Protein AF-A0A953X6A8-F1 (afdb_monomer_lite)

Sequence (80 aa):
DARISTDGLLGGAYVSLEPGGSMDNIPQDGSGEIQYTRGSVDLLTLFASFASGNGGSASTNGTSPAPAGADDSAPPEDYQ

Foldseek 3Di:
DWEWDADPDPGDIDIDDDDDPDPDDADPPPPGDDPDYYYDDDPVVVVVVVVVDPDDDDPPPDDDPDPPDDPPPPDDPPDD

Structure (mmCIF, N/CA/C/O backbone):
data_AF-A0A953X6A8-F1
#
_entry.id   AF-A0A953X6A8-F1
#
loop_
_atom_site.group_PDB
_atom_site.id
_atom_site.type_symbol
_atom_site.label_atom_id
_atom_site.label_alt_id
_atom_site.label_comp_id
_atom_site.label_asym_id
_atom_site.label_entity_id
_atom_site.label_seq_id
_atom_site.pdbx_PDB_ins_code
_atom_site.Cartn_x
_atom_site.Cartn_y
_atom_site.Cartn_z
_atom_site.occupancy
_atom_site.B_iso_or_equiv
_atom_site.auth_seq_id
_atom_site.auth_comp_id
_atom_site.auth_asym_id
_atom_site.auth_atom_id
_atom_site.pdbx_PDB_model_num
ATOM 1 N N . ASP A 1 1 ? 10.100 -3.532 -8.692 1.00 92.19 1 ASP A N 1
ATOM 2 C CA . ASP A 1 1 ? 9.119 -4.013 -7.699 1.00 92.19 1 ASP A CA 1
ATOM 3 C C . ASP A 1 1 ? 8.264 -2.831 -7.265 1.00 92.19 1 ASP A C 1
ATOM 5 O O . ASP A 1 1 ? 8.810 -1.744 -7.093 1.00 92.19 1 ASP A O 1
ATOM 9 N N . ALA A 1 2 ? 6.952 -3.009 -7.148 1.00 96.12 2 ALA A N 1
ATOM 10 C CA . ALA A 1 2 ? 6.038 -1.990 -6.639 1.00 96.12 2 ALA A CA 1
ATOM 11 C C . ALA A 1 2 ? 5.379 -2.473 -5.347 1.00 96.12 2 ALA A C 1
ATOM 13 O O . ALA A 1 2 ? 4.872 -3.588 -5.278 1.00 96.12 2 ALA A O 1
ATOM 14 N N . ARG A 1 3 ? 5.344 -1.629 -4.317 1.00 95.81 3 ARG A N 1
ATOM 15 C CA . ARG A 1 3 ? 4.713 -1.974 -3.037 1.00 95.81 3 ARG A CA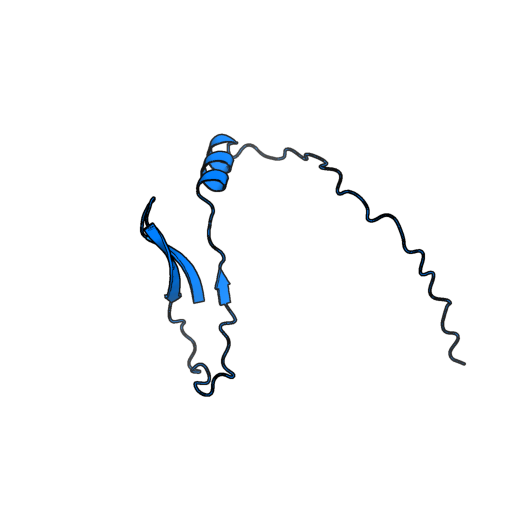 1
ATOM 16 C C . ARG A 1 3 ? 3.821 -0.855 -2.527 1.00 95.81 3 ARG A C 1
ATOM 18 O O . ARG A 1 3 ? 4.110 0.316 -2.767 1.00 95.81 3 ARG A O 1
ATOM 25 N N . ILE A 1 4 ? 2.777 -1.214 -1.788 1.00 95.69 4 ILE A N 1
ATOM 26 C CA . ILE A 1 4 ? 1.982 -0.238 -1.037 1.00 95.69 4 ILE A CA 1
ATOM 27 C C . ILE A 1 4 ? 2.659 0.013 0.312 1.00 95.69 4 ILE A C 1
ATOM 29 O O . ILE A 1 4 ? 2.765 -0.892 1.139 1.00 95.69 4 ILE A O 1
ATOM 33 N N . SER A 1 5 ? 3.105 1.248 0.522 1.00 93.62 5 SER A N 1
ATOM 34 C CA . SER A 1 5 ? 3.752 1.715 1.751 1.00 93.62 5 SER A CA 1
ATOM 35 C C . SER A 1 5 ? 2.874 2.747 2.457 1.00 93.62 5 SER A C 1
ATOM 37 O O . SER A 1 5 ? 2.033 3.386 1.828 1.00 93.62 5 SER A O 1
ATOM 39 N N . THR A 1 6 ? 3.089 2.944 3.755 1.00 92.62 6 THR A N 1
ATOM 40 C CA . THR A 1 6 ? 2.431 3.989 4.551 1.00 92.62 6 THR A CA 1
ATOM 41 C C . THR A 1 6 ? 3.437 5.018 5.047 1.00 92.62 6 THR A C 1
ATOM 43 O O . THR A 1 6 ? 4.598 4.696 5.313 1.00 92.62 6 THR A O 1
ATOM 46 N N . ASP A 1 7 ? 2.996 6.269 5.160 1.00 91.38 7 ASP A N 1
ATOM 47 C CA . ASP A 1 7 ? 3.793 7.339 5.761 1.00 91.38 7 ASP A CA 1
ATOM 48 C C . ASP A 1 7 ? 3.626 7.340 7.291 1.00 91.38 7 ASP A C 1
ATOM 50 O O . ASP A 1 7 ? 2.712 7.937 7.860 1.00 91.38 7 ASP A O 1
ATOM 54 N N . GLY A 1 8 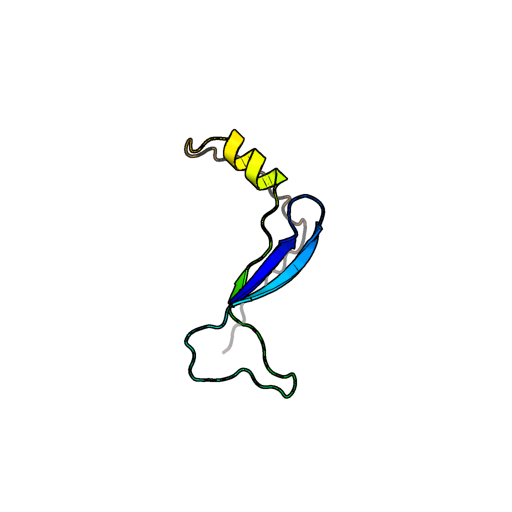? 4.480 6.582 7.977 1.00 87.94 8 GLY A N 1
ATOM 55 C CA . GLY A 1 8 ? 4.397 6.418 9.428 1.00 87.94 8 GLY A CA 1
ATOM 56 C C . GLY A 1 8 ? 3.111 5.716 9.892 1.00 87.94 8 GLY A C 1
ATOM 57 O O . GLY A 1 8 ? 2.558 4.872 9.189 1.00 87.94 8 GLY A O 1
AT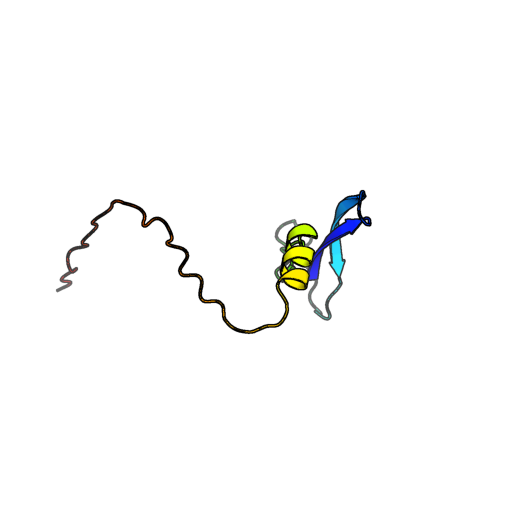OM 58 N N . LEU A 1 9 ? 2.667 6.030 11.119 1.00 88.75 9 LEU A N 1
ATOM 59 C CA . LEU A 1 9 ? 1.508 5.382 11.760 1.00 88.75 9 LEU A CA 1
ATOM 60 C C . LEU A 1 9 ? 0.158 6.020 11.407 1.00 88.75 9 LEU A C 1
ATOM 62 O O . LEU A 1 9 ? -0.859 5.337 11.443 1.00 88.75 9 LEU A O 1
ATOM 66 N N . LEU A 1 10 ? 0.143 7.328 11.134 1.00 90.75 10 LEU A N 1
ATOM 67 C CA . LEU A 1 10 ? -1.080 8.112 10.900 1.00 90.75 10 LEU A CA 1
ATOM 68 C C . LEU A 1 10 ? -1.127 8.754 9.507 1.00 90.75 10 LEU A C 1
ATOM 70 O O . LEU A 1 10 ? -2.082 9.466 9.200 1.00 90.75 10 LEU A O 1
ATOM 74 N N . GLY A 1 11 ? -0.098 8.560 8.682 1.00 89.75 11 GLY A N 1
ATOM 75 C CA . GLY A 1 11 ? -0.097 9.048 7.309 1.00 89.75 11 GLY A CA 1
ATOM 76 C C . GLY A 1 11 ? -0.857 8.125 6.361 1.00 89.75 11 GLY A C 1
ATOM 77 O O . GLY A 1 11 ? -1.300 7.032 6.716 1.00 89.75 11 GLY A O 1
ATOM 78 N N . GLY A 1 12 ? -1.031 8.597 5.129 1.00 91.69 12 GLY A N 1
ATOM 79 C CA . GLY A 1 12 ? -1.723 7.855 4.079 1.00 91.69 12 GLY A CA 1
ATOM 80 C C . GLY A 1 12 ? -0.885 6.727 3.471 1.00 91.69 12 GLY A C 1
ATOM 81 O O . GLY A 1 12 ? 0.308 6.580 3.750 1.00 91.69 12 GLY A O 1
ATOM 82 N N . ALA A 1 13 ? -1.524 5.950 2.596 1.00 92.75 13 ALA A N 1
ATOM 83 C CA . ALA A 1 13 ? -0.861 4.941 1.778 1.00 92.75 13 ALA A CA 1
ATOM 84 C C . ALA A 1 13 ? -0.400 5.526 0.432 1.00 92.75 13 ALA A C 1
ATOM 86 O O . ALA A 1 13 ? -1.068 6.387 -0.143 1.00 92.75 13 ALA A O 1
ATOM 87 N N . TYR A 1 14 ? 0.718 5.027 -0.089 1.00 95.06 14 TYR A N 1
ATOM 88 C CA . TYR A 1 14 ? 1.264 5.397 -1.393 1.00 95.06 14 TYR A CA 1
ATOM 89 C C . TYR A 1 14 ? 1.931 4.199 -2.077 1.00 95.06 14 TYR A C 1
ATOM 91 O O . TYR A 1 14 ? 2.284 3.207 -1.437 1.00 95.06 14 TYR A O 1
ATOM 99 N N . VAL A 1 15 ? 2.123 4.299 -3.393 1.00 96.06 15 VAL A N 1
ATOM 100 C CA . VAL A 1 15 ? 2.865 3.301 -4.172 1.00 96.06 15 VAL A CA 1
ATOM 101 C C . VAL A 1 15 ? 4.347 3.667 -4.160 1.00 96.06 15 VAL A C 1
ATOM 103 O O . VAL A 1 15 ? 4.733 4.740 -4.617 1.00 96.06 15 VAL A O 1
ATOM 106 N N . SER A 1 16 ? 5.184 2.769 -3.649 1.00 95.00 16 SER A N 1
ATOM 107 C CA . SER A 1 16 ? 6.640 2.881 -3.690 1.00 95.00 16 SER A CA 1
ATOM 108 C C . SER A 1 16 ? 7.195 1.980 -4.789 1.00 95.00 16 SER A C 1
ATOM 110 O O . SER A 1 16 ? 6.841 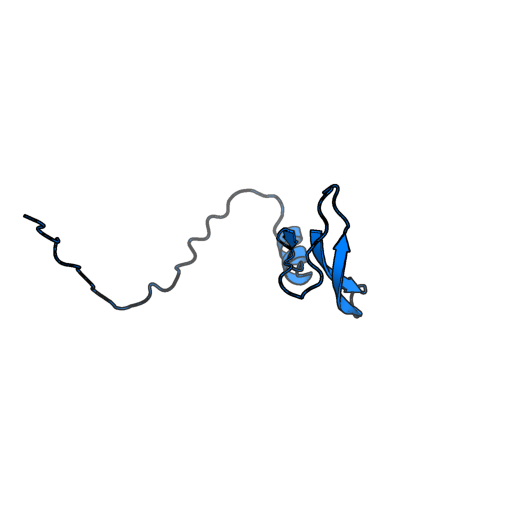0.802 -4.870 1.00 95.00 16 SER A O 1
ATOM 112 N N . LEU A 1 17 ? 8.065 2.538 -5.630 1.00 94.12 17 LEU A N 1
ATOM 113 C CA . LEU A 1 17 ? 8.713 1.831 -6.730 1.00 94.12 17 LEU A CA 1
ATOM 114 C C . LEU A 1 17 ? 10.190 1.612 -6.410 1.00 94.12 17 LEU A C 1
ATOM 116 O O . LEU A 1 17 ? 10.917 2.558 -6.113 1.00 94.12 17 LEU A O 1
ATOM 120 N N . GLU A 1 18 ? 10.631 0.364 -6.518 1.00 93.56 18 GLU A N 1
ATOM 121 C CA . GLU A 1 18 ? 12.037 -0.017 -6.436 1.00 93.56 18 GLU A CA 1
ATOM 122 C C . GLU A 1 18 ? 12.514 -0.478 -7.823 1.00 93.56 18 GLU A C 1
ATOM 124 O O . GLU A 1 18 ? 11.970 -1.457 -8.362 1.00 93.56 18 GLU A O 1
ATOM 129 N N . PRO A 1 19 ? 13.495 0.217 -8.429 1.00 91.69 19 PRO A N 1
ATOM 130 C CA . PRO A 1 19 ? 14.093 -0.205 -9.689 1.00 91.69 19 PRO A CA 1
ATOM 131 C C . PRO A 1 19 ? 14.747 -1.583 -9.551 1.00 91.69 19 PRO A C 1
ATOM 133 O O . PRO A 1 19 ? 15.469 -1.847 -8.593 1.00 91.69 19 PRO A O 1
ATOM 136 N N . GLY A 1 20 ? 14.481 -2.468 -10.512 1.00 89.31 20 GLY A N 1
ATOM 137 C CA . GLY A 1 20 ? 15.133 -3.776 -10.593 1.00 89.31 20 GLY A CA 1
ATOM 138 C C . GLY A 1 20 ? 16.419 -3.740 -11.422 1.00 89.31 20 GLY A C 1
ATOM 139 O O . GLY A 1 20 ? 16.804 -2.703 -11.950 1.00 89.31 20 GLY A O 1
ATOM 140 N N . GLY A 1 21 ? 17.053 -4.903 -11.586 1.00 90.25 21 GLY A N 1
ATOM 141 C CA . GLY A 1 21 ? 18.243 -5.081 -12.432 1.00 90.25 21 GLY A CA 1
ATOM 142 C C . GLY A 1 21 ? 17.955 -5.473 -13.888 1.00 90.25 21 GLY A C 1
ATOM 143 O O . GLY A 1 21 ? 18.838 -6.015 -14.545 1.00 90.25 21 GLY A O 1
ATOM 144 N N . SER A 1 22 ? 16.724 -5.286 -14.374 1.00 89.06 22 SER A N 1
ATOM 145 C CA . SER A 1 22 ? 16.365 -5.602 -15.764 1.00 89.06 22 SER A CA 1
ATOM 146 C C . SER A 1 22 ? 17.059 -4.645 -16.734 1.00 89.06 22 SER A C 1
ATOM 148 O O . SER A 1 22 ? 17.141 -3.450 -16.459 1.00 89.06 22 SER A O 1
ATOM 150 N N . MET A 1 23 ? 17.520 -5.163 -17.875 1.00 89.88 23 MET A N 1
ATOM 151 C CA . MET A 1 23 ? 18.045 -4.337 -18.973 1.00 89.88 23 MET A CA 1
ATOM 152 C C . MET A 1 23 ? 16.928 -3.723 -19.821 1.00 89.88 23 MET A C 1
ATOM 154 O O . MET A 1 23 ? 17.129 -2.692 -20.463 1.00 89.88 23 MET A O 1
ATOM 158 N N . ASP A 1 24 ? 15.749 -4.342 -19.801 1.00 90.44 24 ASP A N 1
ATOM 159 C CA . ASP A 1 24 ? 14.586 -3.870 -20.536 1.00 90.44 24 ASP A CA 1
ATOM 160 C C . ASP A 1 24 ? 13.805 -2.842 -19.716 1.00 90.44 24 ASP A C 1
ATOM 162 O O . ASP A 1 24 ? 13.521 -3.051 -18.530 1.00 90.44 24 ASP A O 1
ATOM 166 N N . ASN A 1 25 ? 13.434 -1.740 -20.374 1.00 90.81 25 ASN A N 1
ATOM 167 C CA . ASN A 1 25 ? 12.559 -0.719 -19.810 1.00 90.81 25 ASN A CA 1
ATOM 168 C C . ASN A 1 25 ? 11.088 -1.095 -20.002 1.00 90.81 25 ASN A C 1
ATOM 170 O O . ASN A 1 25 ? 10.713 -1.747 -20.975 1.00 90.81 25 ASN A O 1
ATOM 174 N N . ILE A 1 26 ? 10.243 -0.613 -19.093 1.00 91.00 26 ILE A N 1
ATOM 175 C CA . ILE A 1 26 ? 8.792 -0.753 -19.220 1.00 91.00 26 ILE A CA 1
ATOM 176 C C . ILE A 1 26 ? 8.296 0.123 -20.384 1.00 91.00 26 ILE A C 1
ATOM 178 O O . ILE A 1 26 ? 8.721 1.281 -20.484 1.00 91.00 26 ILE A O 1
ATOM 182 N N . PRO A 1 27 ? 7.395 -0.392 -21.247 1.00 94.38 27 PRO A N 1
ATOM 183 C CA . PRO A 1 27 ? 6.767 0.395 -22.302 1.00 94.38 27 PRO A CA 1
ATOM 184 C C . PRO A 1 27 ? 6.107 1.668 -21.760 1.00 94.38 27 PRO A C 1
ATOM 186 O O . PRO A 1 27 ? 5.350 1.633 -20.791 1.00 94.38 27 PRO A O 1
ATOM 189 N N . GLN A 1 28 ? 6.395 2.805 -22.394 1.00 93.25 28 GLN A N 1
ATOM 190 C CA . GL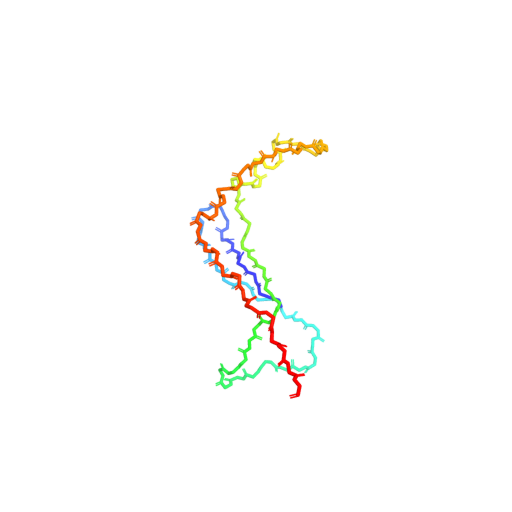N A 1 28 ? 5.900 4.125 -21.975 1.00 93.25 28 GLN A CA 1
ATOM 191 C C . GLN A 1 28 ? 4.597 4.536 -22.675 1.00 93.25 28 GLN A C 1
ATOM 193 O O . GLN A 1 28 ? 4.030 5.579 -22.366 1.00 93.25 28 GLN A O 1
ATOM 198 N N . ASP A 1 29 ? 4.113 3.722 -23.610 1.00 95.62 29 ASP A N 1
ATOM 199 C CA . ASP A 1 29 ? 2.881 3.936 -24.378 1.00 95.62 29 ASP A CA 1
ATOM 200 C C . ASP A 1 29 ? 1.600 3.580 -23.598 1.00 95.62 29 ASP A C 1
ATOM 202 O O . ASP A 1 29 ? 0.500 3.631 -24.144 1.00 95.62 29 ASP A O 1
ATOM 206 N N . GLY A 1 30 ? 1.739 3.224 -22.317 1.00 93.19 30 GLY A N 1
ATOM 207 C CA . GLY A 1 30 ? 0.640 2.809 -21.448 1.00 93.19 30 GLY A CA 1
ATOM 208 C C . GLY A 1 30 ? 0.312 1.316 -21.517 1.00 93.19 30 GLY A C 1
ATOM 209 O O . GLY A 1 30 ? -0.538 0.868 -20.754 1.00 93.19 30 GLY A O 1
ATOM 210 N N . SER A 1 31 ? 0.990 0.537 -22.370 1.00 94.19 31 SER A N 1
ATOM 211 C CA . SER A 1 31 ? 0.870 -0.932 -22.388 1.00 94.19 31 SER A CA 1
ATOM 212 C C . SER A 1 31 ? 1.723 -1.623 -21.317 1.00 94.19 31 SER A C 1
ATOM 214 O O . SER A 1 31 ? 1.581 -2.822 -21.081 1.00 94.19 31 SER A O 1
ATOM 216 N N . GLY A 1 32 ? 2.627 -0.878 -20.677 1.00 92.81 32 GLY A N 1
ATOM 217 C CA . GLY A 1 32 ? 3.538 -1.399 -19.670 1.00 92.81 32 GLY A CA 1
ATOM 218 C C . GLY A 1 32 ? 2.852 -1.719 -18.342 1.00 92.81 32 GLY A C 1
ATOM 219 O O . GLY A 1 32 ? 2.102 -0.906 -17.806 1.00 92.81 32 GLY A O 1
ATOM 220 N N . GLU A 1 33 ? 3.183 -2.876 -17.769 1.00 91.75 33 GLU A N 1
ATOM 221 C CA . GLU A 1 33 ? 2.681 -3.328 -16.469 1.00 91.75 33 GLU A CA 1
ATOM 222 C C . GLU A 1 33 ? 3.827 -3.712 -15.519 1.00 91.75 33 GLU A C 1
ATOM 224 O O . GLU A 1 33 ? 4.860 -4.255 -15.924 1.00 91.75 33 GLU A O 1
ATOM 229 N N . ILE A 1 34 ? 3.634 -3.447 -14.223 1.00 92.75 34 ILE A N 1
ATOM 230 C CA . ILE A 1 34 ? 4.545 -3.901 -13.172 1.00 92.75 34 ILE A CA 1
ATOM 231 C C . ILE A 1 34 ? 4.167 -5.329 -12.770 1.00 92.75 34 ILE A C 1
ATOM 233 O O . ILE A 1 34 ? 3.210 -5.540 -12.036 1.00 92.75 34 ILE A O 1
ATOM 237 N N . GLN A 1 35 ? 4.970 -6.307 -13.184 1.00 92.12 35 GLN A N 1
ATOM 238 C CA . GLN A 1 35 ? 4.704 -7.719 -12.874 1.00 92.12 35 GLN A CA 1
ATOM 239 C C . GLN A 1 35 ? 5.002 -8.100 -11.415 1.00 92.12 35 GLN A C 1
ATOM 241 O O . GLN A 1 35 ? 4.385 -9.002 -10.857 1.00 92.12 35 GLN A O 1
ATOM 246 N N . TYR A 1 36 ? 5.957 -7.416 -10.781 1.00 93.56 36 TYR A N 1
ATOM 247 C CA . TYR A 1 36 ? 6.361 -7.693 -9.403 1.00 93.56 36 TYR A CA 1
ATOM 248 C C . TYR A 1 36 ? 5.744 -6.660 -8.473 1.00 93.56 36 TYR A C 1
ATOM 250 O O . TYR A 1 36 ? 6.222 -5.522 -8.417 1.00 93.56 36 TYR A O 1
ATOM 258 N N . THR A 1 37 ? 4.680 -7.066 -7.777 1.00 96.31 37 THR A N 1
ATOM 259 C CA . THR A 1 37 ? 3.968 -6.219 -6.822 1.00 96.31 37 THR A CA 1
ATOM 260 C C . THR A 1 37 ? 3.842 -6.876 -5.453 1.00 96.31 37 THR A C 1
ATOM 262 O O . THR A 1 37 ? 3.836 -8.102 -5.317 1.00 96.31 37 THR A O 1
ATOM 265 N N . ARG A 1 38 ? 3.738 -6.044 -4.416 1.00 95.44 38 ARG A N 1
ATOM 266 C CA . ARG A 1 38 ? 3.472 -6.465 -3.041 1.00 95.44 38 ARG A CA 1
ATOM 267 C C . ARG A 1 38 ? 2.369 -5.611 -2.428 1.00 95.44 38 ARG A C 1
ATOM 269 O O . ARG A 1 38 ? 2.403 -4.381 -2.504 1.00 95.44 38 ARG A O 1
ATOM 276 N N . GLY A 1 39 ? 1.401 -6.279 -1.803 1.00 93.69 39 GLY A N 1
ATOM 277 C CA . GLY A 1 39 ? 0.344 -5.622 -1.038 1.00 93.69 39 GLY A CA 1
ATOM 278 C C . GLY A 1 39 ? 0.878 -4.913 0.210 1.00 93.69 39 GLY A C 1
ATOM 279 O O . GLY A 1 39 ? 2.031 -5.099 0.606 1.00 93.69 39 GLY A O 1
ATOM 280 N N . SER A 1 40 ? 0.029 -4.100 0.834 1.00 91.81 40 SER A N 1
ATOM 281 C CA . SER A 1 40 ? 0.314 -3.514 2.144 1.00 91.81 40 SER A CA 1
ATOM 282 C C . SER A 1 40 ? 0.239 -4.568 3.251 1.00 91.81 40 SER A C 1
ATOM 284 O O . SER A 1 40 ? -0.466 -5.572 3.138 1.00 91.81 40 SER A O 1
ATOM 286 N N . VAL A 1 41 ? 0.954 -4.318 4.349 1.00 89.81 41 VAL A N 1
ATOM 287 C CA . VAL A 1 41 ? 0.830 -5.090 5.592 1.00 89.81 41 VAL A CA 1
ATOM 288 C C . VAL A 1 41 ? -0.060 -4.309 6.553 1.00 89.81 41 VAL A C 1
ATOM 290 O O . VAL A 1 41 ? 0.220 -3.148 6.843 1.00 89.81 41 VAL A O 1
ATOM 293 N N . ASP A 1 42 ? -1.120 -4.940 7.055 1.00 87.62 42 ASP A N 1
ATOM 294 C CA . ASP A 1 42 ? -1.962 -4.359 8.102 1.00 87.62 42 ASP A CA 1
ATOM 295 C C . ASP A 1 42 ? -1.281 -4.473 9.476 1.00 87.62 42 ASP A C 1
ATOM 297 O O . ASP A 1 42 ? -0.909 -5.565 9.917 1.00 87.62 42 ASP A O 1
ATOM 301 N N . LEU A 1 43 ? -1.138 -3.342 10.171 1.00 89.06 43 LEU A N 1
ATOM 302 C CA . LEU A 1 43 ? -0.485 -3.276 11.479 1.00 89.06 43 LEU A CA 1
ATOM 303 C C . LEU A 1 43 ? -1.257 -4.049 12.546 1.00 89.06 43 LEU A C 1
ATOM 305 O O . LEU A 1 43 ? -0.638 -4.660 13.414 1.00 89.06 43 LEU A O 1
ATOM 309 N N . LEU A 1 44 ? -2.592 -4.049 12.487 1.00 89.25 44 LEU A N 1
ATOM 310 C CA . LEU A 1 44 ? -3.403 -4.731 13.493 1.00 89.25 44 LEU A CA 1
ATOM 311 C C . LEU A 1 44 ? -3.238 -6.249 13.376 1.00 89.25 44 LEU A C 1
ATOM 313 O O . LEU A 1 44 ? -3.005 -6.930 14.375 1.00 89.25 44 LEU A O 1
ATOM 317 N N . THR A 1 45 ? -3.248 -6.755 12.143 1.00 89.25 45 THR A N 1
ATOM 318 C CA . THR A 1 45 ? -2.915 -8.147 11.825 1.00 89.25 45 THR A CA 1
ATOM 319 C C . THR A 1 45 ? -1.481 -8.493 12.227 1.00 89.25 45 THR A C 1
ATOM 321 O O . THR A 1 45 ? -1.252 -9.546 12.824 1.00 89.25 45 THR A O 1
ATOM 324 N N . LEU A 1 46 ? -0.510 -7.608 11.977 1.00 90.31 46 LEU A N 1
ATOM 325 C CA . LEU A 1 46 ? 0.873 -7.819 12.408 1.00 90.31 46 LEU A CA 1
ATOM 326 C C . LEU A 1 46 ? 0.976 -7.924 13.940 1.00 90.31 46 LEU A C 1
ATOM 328 O O . LEU A 1 46 ? 1.602 -8.860 14.439 1.00 90.31 46 LEU A O 1
ATOM 332 N N . PHE A 1 47 ? 0.314 -7.038 14.692 1.00 91.88 47 PHE A N 1
ATOM 333 C CA . PHE A 1 47 ? 0.273 -7.106 16.156 1.00 91.88 47 PHE A CA 1
ATOM 334 C C . PHE A 1 47 ? -0.409 -8.375 16.663 1.00 91.88 47 PHE A C 1
ATOM 336 O O . PHE A 1 47 ? 0.106 -9.008 17.584 1.00 91.88 47 PHE A O 1
ATOM 343 N N . ALA A 1 48 ? -1.522 -8.780 16.049 1.00 93.12 48 ALA A N 1
ATOM 344 C CA . ALA A 1 48 ? -2.189 -10.034 16.378 1.00 93.12 48 ALA A CA 1
ATOM 345 C C . ALA A 1 48 ? -1.270 -11.239 16.121 1.00 93.12 48 ALA A C 1
ATOM 347 O O . ALA A 1 48 ? -1.159 -12.110 16.980 1.00 93.12 48 ALA A O 1
ATOM 348 N N . SER A 1 49 ? -0.551 -11.259 14.991 1.00 90.12 49 SER A N 1
ATOM 349 C CA . SER A 1 49 ? 0.404 -12.327 14.667 1.00 90.12 49 SER A CA 1
ATOM 350 C C . SER A 1 49 ? 1.556 -12.392 15.676 1.00 90.12 49 SER A C 1
ATOM 352 O O . SER A 1 49 ? 1.891 -13.471 16.164 1.00 90.12 49 SER A O 1
ATOM 354 N N . PHE A 1 50 ? 2.094 -11.237 16.080 1.00 91.12 50 PHE A N 1
ATOM 355 C CA . PHE A 1 50 ? 3.135 -11.152 17.098 1.00 91.12 50 PHE A CA 1
ATOM 356 C C . PHE A 1 50 ? 2.633 -11.647 18.461 1.00 91.12 50 PHE A C 1
ATOM 358 O O . PHE A 1 50 ? 3.298 -12.455 19.108 1.00 91.12 50 PHE A O 1
ATOM 365 N N . ALA A 1 51 ? 1.436 -11.217 18.871 1.00 91.81 51 ALA A N 1
ATOM 366 C CA . ALA A 1 51 ? 0.803 -11.638 20.119 1.00 91.81 51 ALA A CA 1
ATOM 367 C C . ALA A 1 51 ? 0.422 -13.128 20.123 1.00 91.81 51 ALA A C 1
ATOM 369 O O . ALA A 1 51 ? 0.453 -13.758 21.178 1.00 91.81 51 ALA A O 1
ATOM 370 N N . SER A 1 52 ? 0.097 -13.701 18.957 1.00 88.94 52 SER A N 1
ATOM 371 C CA . SER A 1 52 ? -0.222 -15.127 18.820 1.00 88.94 52 SER A CA 1
ATOM 372 C C . SER A 1 52 ? 0.989 -16.046 19.019 1.00 88.94 52 SER A C 1
ATOM 374 O O . SER A 1 52 ? 0.812 -17.227 19.303 1.00 88.94 52 SER A O 1
ATOM 376 N N . GLY A 1 53 ? 2.208 -15.491 18.970 1.00 73.19 53 GLY A N 1
ATOM 377 C CA . GLY A 1 53 ? 3.451 -16.206 19.226 1.00 73.19 53 GLY A CA 1
ATOM 378 C C . GLY A 1 53 ? 3.826 -17.179 18.105 1.00 73.19 53 GLY A C 1
ATOM 379 O O . GLY A 1 53 ? 2.994 -17.839 17.496 1.00 73.19 53 GLY A O 1
ATOM 380 N N . ASN A 1 54 ? 5.124 -17.322 17.848 1.00 63.72 54 ASN A N 1
ATOM 381 C CA . ASN A 1 54 ? 5.711 -18.325 16.950 1.00 63.72 54 ASN A CA 1
ATOM 382 C C . ASN A 1 54 ? 5.582 -19.769 17.524 1.00 63.72 54 ASN A C 1
ATOM 384 O O . ASN A 1 54 ? 6.556 -20.516 17.597 1.00 63.72 54 ASN A O 1
ATOM 388 N N . GLY A 1 55 ? 4.397 -20.163 18.001 1.00 55.22 55 GLY A N 1
ATOM 389 C CA . GLY A 1 55 ? 4.079 -21.492 18.525 1.00 55.22 55 GLY A CA 1
ATOM 390 C C . GLY A 1 55 ? 3.248 -22.266 17.509 1.00 55.22 55 GLY A C 1
ATOM 391 O O . GLY A 1 55 ? 2.120 -21.887 17.222 1.00 55.22 55 GLY A O 1
ATOM 392 N N . GLY A 1 56 ? 3.835 -23.315 16.934 1.00 53.62 56 GLY A N 1
ATOM 393 C CA . GLY A 1 56 ? 3.312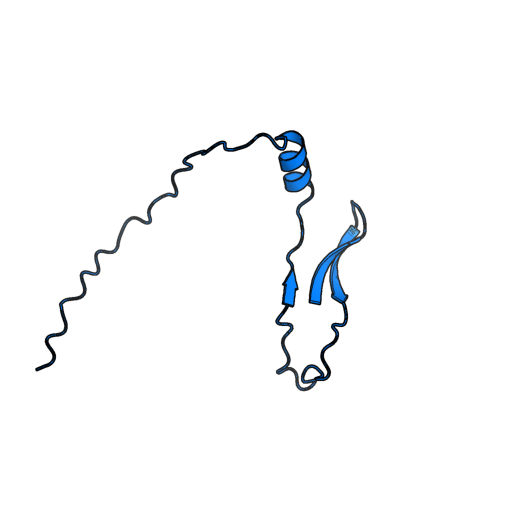 -24.036 15.776 1.00 53.62 56 GLY A CA 1
ATOM 394 C C . GLY A 1 56 ? 1.853 -24.504 15.853 1.00 53.62 56 GLY A C 1
ATOM 395 O O . GLY A 1 56 ? 1.334 -24.843 16.910 1.00 53.62 56 GLY A O 1
ATOM 396 N N . SER A 1 57 ? 1.256 -24.589 14.661 1.00 60.47 57 SER A N 1
ATOM 397 C CA . SER A 1 57 ? 0.071 -25.376 14.305 1.00 60.47 57 SER A CA 1
ATOM 398 C C . SER A 1 57 ? -1.108 -25.318 15.278 1.00 60.47 57 SER A C 1
ATOM 400 O O . SER A 1 57 ? -1.368 -26.265 16.017 1.00 60.47 57 SER A O 1
ATOM 402 N N . ALA A 1 58 ? -1.933 -24.283 15.146 1.00 52.16 58 ALA A N 1
ATOM 403 C CA . ALA A 1 58 ? -3.358 -24.411 15.420 1.00 52.16 58 ALA A CA 1
ATOM 404 C C . ALA A 1 58 ? -4.096 -24.519 14.081 1.00 52.16 58 ALA A C 1
ATOM 406 O O . ALA A 1 58 ? -4.415 -23.524 13.437 1.00 52.16 58 ALA A O 1
ATOM 407 N N . SER A 1 59 ? -4.341 -25.761 13.658 1.00 56.91 59 SER A N 1
ATOM 408 C CA . SER A 1 59 ? -5.368 -26.093 12.673 1.00 56.91 59 SER A CA 1
ATOM 409 C C . SER A 1 59 ? -6.728 -25.681 13.243 1.00 56.91 59 SER A C 1
ATOM 411 O O . SER A 1 59 ? -7.418 -26.490 13.864 1.00 56.91 59 SER A O 1
ATOM 413 N N . THR A 1 60 ? -7.131 -24.429 13.051 1.00 43.38 60 THR A N 1
ATOM 414 C CA . THR A 1 60 ? -8.533 -24.042 13.181 1.00 43.38 60 THR A CA 1
ATOM 415 C C . THR A 1 60 ? -9.202 -24.304 11.845 1.00 43.38 60 THR A C 1
ATOM 417 O O . THR A 1 60 ? -9.107 -23.544 10.886 1.00 43.38 60 THR A O 1
ATOM 420 N N . ASN A 1 61 ? -9.852 -25.462 11.808 1.00 55.88 61 ASN A N 1
ATOM 421 C CA . ASN A 1 61 ? -10.810 -25.885 10.803 1.00 55.88 61 ASN A CA 1
ATOM 422 C C . ASN A 1 61 ? -11.957 -24.853 10.779 1.00 55.88 61 ASN A C 1
ATOM 424 O O . ASN A 1 61 ? -12.956 -24.982 11.482 1.00 55.88 61 ASN A O 1
ATOM 428 N N . GLY A 1 62 ? -11.743 -23.751 10.062 1.00 45.38 62 GLY A N 1
ATOM 429 C CA . GLY A 1 62 ? -12.717 -22.696 9.838 1.00 45.38 62 GLY A CA 1
ATOM 430 C C . GLY A 1 62 ? -13.523 -23.050 8.607 1.00 45.38 62 GLY A C 1
ATOM 431 O O . GLY A 1 62 ? -13.118 -22.736 7.492 1.00 45.38 62 GLY A O 1
ATOM 432 N N . THR A 1 63 ? -14.632 -23.750 8.828 1.00 50.16 63 THR A N 1
ATOM 433 C CA . THR A 1 63 ? -15.690 -24.039 7.860 1.00 50.16 63 THR A CA 1
ATOM 434 C C . THR A 1 63 ? -15.908 -22.858 6.914 1.00 50.16 63 THR A C 1
ATOM 436 O O . THR A 1 63 ? -16.550 -21.870 7.271 1.00 50.16 63 THR A O 1
ATOM 439 N N . SER A 1 64 ? -15.379 -22.968 5.695 1.00 54.97 64 SER A N 1
ATOM 440 C CA . SER A 1 64 ? -15.831 -22.136 4.584 1.00 54.97 64 SER A CA 1
ATOM 441 C C . SER A 1 64 ? -17.303 -22.476 4.341 1.00 54.97 64 SER A C 1
ATOM 443 O O . SER A 1 64 ? -17.625 -23.667 4.267 1.00 54.97 64 SER A O 1
ATOM 445 N N . PRO A 1 65 ? -18.214 -21.493 4.231 1.00 50.97 65 PRO A N 1
ATOM 446 C CA . PRO A 1 65 ? -19.561 -21.786 3.783 1.00 50.97 65 PRO A CA 1
ATOM 447 C C . PRO A 1 65 ? -19.433 -22.333 2.363 1.00 50.97 65 PRO A C 1
ATOM 449 O O . PRO A 1 65 ? -18.985 -21.630 1.458 1.00 50.97 65 PRO A O 1
ATOM 452 N N . ALA A 1 66 ? -19.762 -23.611 2.185 1.00 57.78 66 ALA A N 1
ATOM 453 C CA . ALA A 1 66 ? -19.882 -24.197 0.864 1.00 57.78 66 ALA A CA 1
ATOM 454 C C . ALA A 1 66 ? -20.910 -23.372 0.069 1.00 57.78 66 ALA A C 1
ATOM 456 O O . ALA A 1 66 ? -21.997 -23.112 0.601 1.00 57.78 66 ALA A O 1
ATOM 457 N N . PRO A 1 67 ? -20.611 -22.945 -1.171 1.00 51.97 67 PRO A N 1
ATOM 458 C CA . PRO A 1 67 ? -21.639 -22.385 -2.026 1.00 51.97 67 PRO A CA 1
ATOM 459 C C . PRO A 1 67 ? -22.670 -23.488 -2.278 1.00 51.97 67 PRO A C 1
ATOM 461 O O . PRO A 1 67 ? -22.381 -24.523 -2.877 1.00 51.97 67 PRO A O 1
ATOM 464 N N . ALA A 1 68 ? -23.872 -23.289 -1.747 1.00 56.19 68 ALA A N 1
ATOM 465 C CA . ALA A 1 68 ? -25.018 -24.104 -2.088 1.00 56.19 68 ALA A CA 1
ATOM 466 C C . ALA A 1 68 ? -25.384 -23.829 -3.554 1.00 56.19 68 ALA A C 1
ATOM 468 O O . ALA A 1 68 ? -25.815 -22.728 -3.882 1.00 56.19 68 ALA A O 1
ATOM 469 N N . GLY A 1 69 ? -25.241 -24.850 -4.400 1.00 53.22 69 GLY A N 1
ATOM 470 C CA . GLY A 1 69 ? -25.925 -24.943 -5.689 1.00 53.22 69 GLY A CA 1
ATOM 471 C C . GLY A 1 69 ? -25.101 -24.554 -6.914 1.00 53.22 69 GLY A C 1
ATOM 472 O O . GLY A 1 69 ? -25.029 -23.388 -7.275 1.00 53.22 69 GLY A O 1
ATOM 473 N N . ALA A 1 70 ? -24.577 -25.563 -7.605 1.00 51.22 70 ALA A N 1
ATOM 474 C CA . ALA A 1 70 ? -25.012 -25.909 -8.959 1.00 51.22 70 ALA A CA 1
ATOM 475 C C . ALA A 1 70 ? -24.412 -27.281 -9.298 1.00 51.22 70 ALA A C 1
ATOM 477 O O . ALA A 1 70 ? -23.212 -27.424 -9.512 1.00 51.22 70 ALA A O 1
ATOM 478 N N . ASP A 1 71 ? -25.265 -28.299 -9.254 1.00 55.62 71 ASP A N 1
ATOM 479 C CA . ASP A 1 71 ? -25.112 -29.496 -10.072 1.00 55.62 71 ASP A CA 1
ATOM 480 C C . ASP A 1 71 ? -25.003 -29.039 -11.532 1.00 55.62 71 ASP A C 1
ATOM 482 O O . ASP A 1 71 ? -25.985 -28.577 -12.106 1.00 55.62 71 ASP A O 1
ATOM 486 N N . ASP A 1 72 ? -23.796 -29.093 -12.088 1.00 57.72 72 ASP A N 1
ATOM 487 C CA . ASP A 1 72 ? -23.592 -29.142 -13.532 1.00 57.72 72 ASP A CA 1
ATOM 488 C C . ASP A 1 72 ? -22.782 -30.401 -13.828 1.00 57.72 72 ASP A C 1
ATOM 490 O O . ASP A 1 72 ? -21.565 -30.400 -14.033 1.00 57.72 72 ASP A O 1
ATOM 494 N N . SER A 1 73 ? -23.480 -31.529 -13.724 1.00 53.50 73 SER A N 1
ATOM 495 C CA . SER A 1 73 ? -23.036 -32.796 -14.282 1.00 53.50 73 SER A CA 1
ATOM 496 C C . SER A 1 73 ? -22.956 -32.648 -15.807 1.00 53.50 73 SER A C 1
ATOM 498 O O . SER A 1 73 ? -23.918 -32.942 -16.514 1.00 53.50 73 SER A O 1
ATOM 500 N N . ALA A 1 74 ? -21.821 -32.172 -16.323 1.00 59.66 74 ALA A N 1
ATOM 501 C CA . ALA A 1 74 ? -21.549 -32.184 -17.756 1.00 59.66 74 ALA A CA 1
ATOM 502 C C . ALA A 1 74 ? -21.628 -33.640 -18.270 1.00 59.66 74 ALA A C 1
ATOM 504 O O . ALA A 1 74 ? -20.957 -34.513 -17.704 1.00 59.66 74 ALA A O 1
ATOM 505 N N . PRO A 1 75 ? -22.446 -33.954 -19.294 1.00 66.44 75 PRO A N 1
ATOM 506 C CA . PRO A 1 75 ? -22.464 -35.296 -19.859 1.00 66.44 75 PRO A CA 1
ATOM 507 C C . PRO A 1 75 ? -21.122 -35.589 -20.554 1.00 66.44 75 PRO A C 1
ATOM 509 O O . PRO A 1 75 ? -20.477 -34.665 -21.053 1.00 66.44 75 PRO A O 1
ATOM 512 N N . PRO A 1 76 ? -20.671 -36.856 -20.596 1.00 62.47 76 PRO A N 1
ATOM 513 C CA . PRO A 1 76 ? -19.458 -37.207 -21.321 1.00 62.47 76 PRO A CA 1
ATOM 514 C C . PRO A 1 76 ? -19.656 -36.947 -22.820 1.00 62.47 76 PRO A C 1
ATOM 516 O O . PRO A 1 76 ? -20.573 -37.482 -23.442 1.00 62.47 76 PRO A O 1
ATOM 519 N N . GLU A 1 77 ? -18.790 -36.109 -23.386 1.00 64.56 77 GLU A N 1
ATOM 520 C CA . GLU A 1 77 ? -18.674 -35.876 -24.825 1.00 64.56 77 GLU A CA 1
ATOM 521 C C . GLU A 1 77 ? -18.101 -37.143 -25.488 1.00 64.56 77 GLU A C 1
ATOM 523 O O . GLU A 1 77 ? -16.885 -37.328 -25.575 1.00 64.56 77 GLU A O 1
ATOM 528 N N . ASP A 1 78 ? -18.981 -38.036 -25.940 1.00 55.91 78 ASP A N 1
ATOM 529 C CA . ASP A 1 78 ? -18.637 -39.110 -26.873 1.00 55.91 78 ASP A CA 1
ATOM 530 C C . ASP A 1 78 ? -18.343 -38.498 -28.257 1.00 55.91 78 ASP A C 1
ATOM 532 O O . ASP A 1 78 ? -19.228 -38.379 -29.105 1.00 55.91 78 ASP A O 1
ATOM 536 N N . TYR A 1 79 ? -17.090 -38.108 -28.505 1.00 61.66 79 TYR A N 1
ATOM 537 C CA . TYR A 1 79 ? -16.605 -37.873 -29.869 1.00 61.66 79 TYR A CA 1
ATOM 538 C C . TYR A 1 79 ? -16.226 -39.216 -30.512 1.00 61.66 79 TYR A C 1
ATOM 540 O O . TYR A 1 79 ? -15.137 -39.744 -30.269 1.00 61.66 79 TYR A O 1
ATOM 548 N N . GLN A 1 80 ? -17.138 -39.763 -31.324 1.00 54.41 80 GLN A N 1
ATOM 549 C CA . GLN A 1 80 ? -16.810 -40.688 -32.419 1.00 54.41 80 GLN A CA 1
ATOM 550 C C . GLN A 1 80 ? -16.477 -39.913 -33.694 1.00 54.41 80 GLN A C 1
ATOM 552 O O . GLN A 1 80 ? -17.135 -38.877 -33.941 1.00 54.41 80 GLN A O 1
#

pLDDT: mean 79.59, std 17.52, range [43.38, 96.31]

Secondary structure (DSSP, 8-state):
-EEEEESTTTS-EEEEE---S-SSPPPTTTT-----EEPPPPHHHHHHHHHH-S-------------------PPP----

Radius of gyration: 22.69 Å; chains: 1; bounding box: 44×50×52 Å